Protein AF-A0A8S0RJI5-F1 (afdb_monomer_lite)

pLDDT: mean 82.36, std 12.97, range [44.94, 97.69]

Organism: NCBI:txid158383

Structure (mmCIF, N/CA/C/O backbone):
data_AF-A0A8S0RJI5-F1
#
_entry.id   AF-A0A8S0RJI5-F1
#
loop_
_atom_site.group_PDB
_atom_site.id
_atom_site.type_symbol
_atom_site.label_atom_id
_atom_site.label_alt_id
_atom_site.label_comp_id
_atom_site.label_asym_id
_atom_site.label_entity_id
_atom_site.label_seq_id
_atom_site.pdbx_PDB_ins_code
_atom_site.Cartn_x
_atom_site.Cartn_y
_atom_site.Cartn_z
_atom_site.occupancy
_atom_site.B_iso_or_equiv
_atom_site.auth_seq_id
_atom_site.auth_comp_id
_atom_site.auth_asym_id
_atom_site.auth_atom_id
_atom_site.pdbx_PDB_model_num
ATOM 1 N N . MET A 1 1 ? -27.440 -7.013 15.654 1.00 44.94 1 MET A N 1
ATOM 2 C CA . MET A 1 1 ? -27.498 -6.832 14.190 1.00 44.94 1 MET A CA 1
ATOM 3 C C . MET A 1 1 ? -26.089 -7.078 13.689 1.00 44.94 1 MET A C 1
ATOM 5 O O . MET A 1 1 ? -25.223 -6.278 14.006 1.00 44.94 1 MET A O 1
ATOM 9 N N . GLU A 1 2 ? -25.825 -8.226 13.063 1.00 57.16 2 GLU A N 1
ATOM 10 C CA . GLU A 1 2 ? -24.500 -8.490 12.492 1.00 57.16 2 GLU A CA 1
ATOM 11 C C . GLU A 1 2 ? -24.310 -7.589 11.273 1.00 57.16 2 GLU A C 1
ATOM 13 O O . GLU A 1 2 ? -25.024 -7.702 10.275 1.00 57.16 2 GLU A O 1
ATOM 18 N N . GLU A 1 3 ? -23.389 -6.638 11.380 1.00 64.38 3 GLU A N 1
ATOM 19 C CA . GLU A 1 3 ? -22.957 -5.846 10.240 1.00 64.38 3 GLU A CA 1
ATOM 20 C C . GLU A 1 3 ? -22.204 -6.800 9.307 1.00 64.38 3 GLU A C 1
ATOM 22 O O . GLU A 1 3 ? -21.148 -7.321 9.659 1.00 64.38 3 GLU A O 1
ATOM 27 N N . SER A 1 4 ? -22.789 -7.113 8.144 1.00 68.88 4 SER A N 1
ATOM 28 C CA . SER A 1 4 ? -22.176 -8.035 7.184 1.00 68.88 4 SER A CA 1
ATOM 29 C C . SER A 1 4 ? -20.737 -7.596 6.913 1.00 68.88 4 SER A C 1
ATOM 31 O O . SER A 1 4 ? -20.533 -6.449 6.503 1.00 68.88 4 SER A O 1
ATOM 33 N N . VAL A 1 5 ? -19.765 -8.485 7.132 1.00 69.06 5 VAL A N 1
ATOM 34 C CA . VAL A 1 5 ? -18.333 -8.206 6.955 1.00 69.06 5 VAL A CA 1
ATOM 35 C C . VAL A 1 5 ? -18.073 -7.874 5.487 1.00 69.06 5 VAL A C 1
ATOM 37 O O . VAL A 1 5 ? -17.904 -8.749 4.641 1.00 69.06 5 VAL A O 1
ATOM 40 N N . ARG A 1 6 ? -18.105 -6.583 5.155 1.00 82.44 6 ARG A N 1
ATOM 41 C CA . ARG A 1 6 ? -17.848 -6.075 3.807 1.00 82.44 6 ARG A CA 1
ATOM 42 C C . ARG A 1 6 ? -16.497 -5.390 3.793 1.00 82.44 6 ARG A C 1
ATOM 44 O O . ARG A 1 6 ? -16.228 -4.523 4.620 1.00 82.44 6 ARG A O 1
ATOM 51 N N . ILE A 1 7 ? -15.682 -5.747 2.803 1.00 88.12 7 ILE A N 1
ATOM 52 C CA . ILE A 1 7 ? -14.419 -5.062 2.530 1.00 88.12 7 ILE A CA 1
ATOM 53 C C . ILE A 1 7 ? -14.727 -3.590 2.256 1.00 88.12 7 ILE A C 1
ATOM 55 O O . ILE A 1 7 ? -15.496 -3.266 1.344 1.00 88.12 7 ILE A O 1
ATOM 59 N N . ARG A 1 8 ? -14.121 -2.700 3.040 1.00 89.06 8 ARG A N 1
ATOM 60 C CA . ARG A 1 8 ? -14.314 -1.254 2.892 1.00 89.06 8 ARG A CA 1
ATOM 61 C C . ARG A 1 8 ? -13.290 -0.712 1.906 1.00 89.06 8 ARG A C 1
ATOM 63 O O . ARG A 1 8 ? -12.126 -1.100 1.948 1.00 89.06 8 ARG A O 1
ATOM 70 N N . ARG A 1 9 ? -13.719 0.166 1.001 1.00 92.75 9 ARG A N 1
ATOM 71 C CA . ARG A 1 9 ? -12.844 0.814 0.018 1.00 92.75 9 ARG A CA 1
ATOM 72 C C . ARG A 1 9 ? -12.787 2.308 0.288 1.00 92.75 9 ARG A C 1
ATOM 74 O O . ARG A 1 9 ? -13.826 2.931 0.477 1.00 92.75 9 ARG A O 1
ATOM 81 N N . PHE A 1 10 ? -11.582 2.854 0.265 1.00 92.00 10 PHE A N 1
ATOM 82 C CA . PHE A 1 10 ? -11.291 4.269 0.449 1.00 92.00 10 PHE A CA 1
ATOM 83 C C . PHE A 1 10 ? -10.477 4.756 -0.748 1.00 92.00 10 PHE A C 1
ATOM 85 O O . PHE A 1 10 ? -9.663 4.003 -1.282 1.00 92.00 10 PHE A O 1
ATOM 92 N N . ASN A 1 11 ? -10.701 5.993 -1.184 1.00 91.94 11 ASN A N 1
ATOM 93 C CA . ASN A 1 11 ? -9.991 6.579 -2.329 1.00 91.94 11 ASN A CA 1
ATOM 94 C C . ASN A 1 11 ? -8.783 7.432 -1.910 1.00 91.94 11 ASN A C 1
ATOM 96 O O . ASN A 1 11 ? -8.030 7.900 -2.759 1.00 91.94 11 ASN A O 1
ATOM 100 N N . GLU A 1 12 ? -8.606 7.632 -0.606 1.00 90.00 12 GLU A N 1
ATOM 101 C CA . GLU A 1 12 ? -7.587 8.492 -0.015 1.00 90.00 12 GLU A CA 1
ATOM 102 C C . GLU A 1 12 ? -6.885 7.750 1.125 1.00 90.00 12 GLU A C 1
ATOM 104 O O . GLU A 1 12 ? -7.451 6.822 1.713 1.00 90.00 12 GLU A O 1
ATOM 109 N N . ILE A 1 13 ? -5.633 8.131 1.397 1.00 91.44 13 ILE A N 1
ATOM 110 C CA . ILE A 1 13 ? -4.878 7.607 2.539 1.00 91.44 13 ILE A CA 1
ATOM 111 C C . ILE A 1 13 ? -5.309 8.413 3.771 1.00 91.44 13 ILE A C 1
ATOM 113 O O . ILE A 1 13 ? -5.127 9.630 3.752 1.00 91.44 13 ILE A O 1
ATOM 117 N N . PRO A 1 14 ? -5.849 7.772 4.820 1.00 93.12 14 PRO A N 1
ATOM 118 C CA . PRO A 1 14 ? -6.174 8.450 6.071 1.00 93.12 14 PRO A CA 1
ATOM 119 C C . PRO A 1 14 ? -4.897 8.877 6.804 1.00 93.12 14 PRO A C 1
ATOM 121 O O . PRO A 1 14 ? -3.826 8.298 6.598 1.00 93.12 14 PRO A O 1
ATOM 124 N N . SER A 1 15 ? -5.012 9.836 7.721 1.00 94.88 15 SER A N 1
ATOM 125 C CA . SER A 1 15 ? -3.942 10.076 8.694 1.00 94.88 15 SER A CA 1
ATOM 126 C C . SER A 1 15 ? -3.738 8.853 9.607 1.00 94.88 15 SER A C 1
ATOM 128 O O . SER A 1 15 ? -4.579 7.949 9.678 1.00 94.88 15 SER A O 1
ATOM 130 N N . ALA A 1 16 ? -2.618 8.815 10.335 1.00 95.69 16 ALA A N 1
ATOM 131 C CA . ALA A 1 16 ? -2.362 7.750 11.305 1.00 95.69 16 ALA A CA 1
ATOM 132 C C . ALA A 1 16 ? -3.440 7.721 12.407 1.00 95.69 16 ALA A C 1
ATOM 134 O O . ALA A 1 16 ? -3.922 6.652 12.781 1.00 95.69 16 ALA A O 1
ATOM 135 N N . GLU A 1 17 ? -3.866 8.894 12.879 1.00 97.69 17 GLU A N 1
ATOM 136 C CA . GLU A 1 17 ? -4.909 9.046 13.895 1.00 97.69 17 GLU A CA 1
ATOM 137 C C . GLU A 1 17 ? -6.283 8.617 13.368 1.00 97.69 17 GLU A C 1
ATOM 139 O O . GLU A 1 17 ? -7.034 7.924 14.060 1.00 97.69 17 GLU A O 1
ATOM 144 N N . GLU A 1 18 ? -6.622 8.995 12.134 1.00 95.31 18 GLU A N 1
ATOM 145 C CA . GLU A 1 18 ? -7.870 8.587 11.482 1.00 95.31 18 GLU A CA 1
ATOM 146 C C . GLU A 1 18 ? -7.927 7.072 11.281 1.00 95.31 18 GLU A C 1
ATOM 148 O O . GLU A 1 18 ? -8.955 6.446 11.551 1.00 95.31 18 GLU A O 1
ATOM 153 N N . PHE A 1 19 ? -6.815 6.461 10.865 1.00 94.81 19 PHE A N 1
ATOM 154 C CA . PHE A 1 19 ? -6.719 5.012 10.734 1.00 94.81 19 PHE A CA 1
ATOM 155 C C . PHE A 1 19 ? -6.954 4.313 12.080 1.00 94.81 19 PHE A C 1
ATOM 157 O O . PHE A 1 19 ? -7.836 3.453 12.172 1.00 94.81 19 PHE A O 1
ATOM 164 N N . ALA A 1 20 ? -6.221 4.721 13.120 1.00 96.62 20 ALA A N 1
ATOM 165 C CA . ALA A 1 20 ? -6.274 4.111 14.449 1.00 96.62 20 ALA A CA 1
ATOM 166 C C . ALA A 1 20 ? -7.639 4.284 15.138 1.00 96.62 20 ALA A C 1
ATOM 168 O O . ALA A 1 20 ? -8.093 3.407 15.866 1.00 96.62 20 ALA A O 1
ATOM 169 N N . SER A 1 21 ? -8.326 5.405 14.904 1.00 95.94 21 SER A N 1
ATOM 170 C CA . SER A 1 21 ? -9.616 5.684 15.549 1.00 95.94 21 SER A CA 1
ATOM 171 C C . SER A 1 21 ? -10.824 5.155 14.771 1.00 95.94 21 SER A C 1
ATOM 173 O O . SER A 1 21 ? -11.819 4.769 15.385 1.00 95.94 21 SER A O 1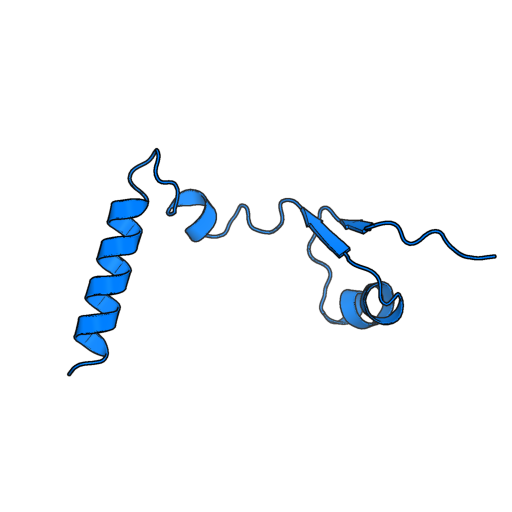
ATOM 175 N N . GLN A 1 22 ? -10.774 5.121 13.433 1.00 92.00 22 GLN A N 1
ATOM 176 C CA . GLN A 1 22 ? -11.968 4.881 12.607 1.00 92.00 22 GLN A CA 1
ATOM 177 C C . GLN A 1 22 ? -11.935 3.584 11.792 1.00 92.00 22 GLN A C 1
ATOM 179 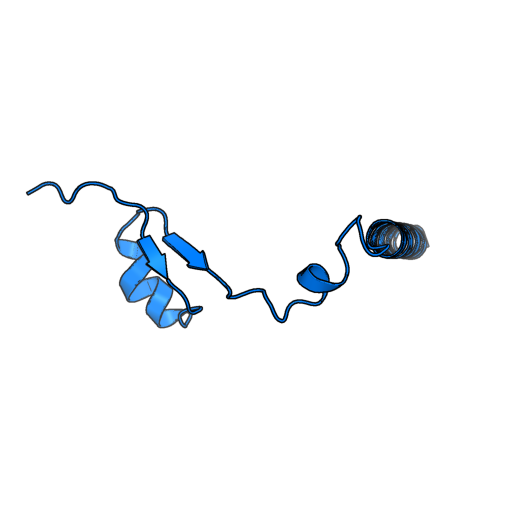O O . GLN A 1 22 ? -13.006 3.085 11.413 1.00 92.00 22 GLN A O 1
ATOM 184 N N . ILE A 1 23 ? -10.746 3.053 11.483 1.00 92.12 23 ILE A N 1
ATOM 185 C CA . ILE A 1 23 ? -10.564 1.912 10.573 1.00 92.12 23 ILE A CA 1
ATOM 186 C C . ILE A 1 23 ? -10.083 0.680 11.338 1.00 92.12 23 ILE A C 1
ATOM 188 O O . ILE A 1 23 ? -10.747 -0.354 11.268 1.00 92.12 23 ILE A O 1
ATOM 192 N N . GLU A 1 24 ? -8.995 0.797 12.099 1.00 93.81 24 GLU A N 1
ATOM 193 C CA . GLU A 1 24 ? -8.401 -0.303 12.869 1.00 93.81 24 GLU A CA 1
ATOM 194 C C . GLU A 1 24 ? -9.390 -0.977 13.847 1.00 93.81 24 GLU A C 1
ATOM 196 O O . GLU A 1 24 ? -9.529 -2.202 13.783 1.00 93.81 24 GLU A O 1
AT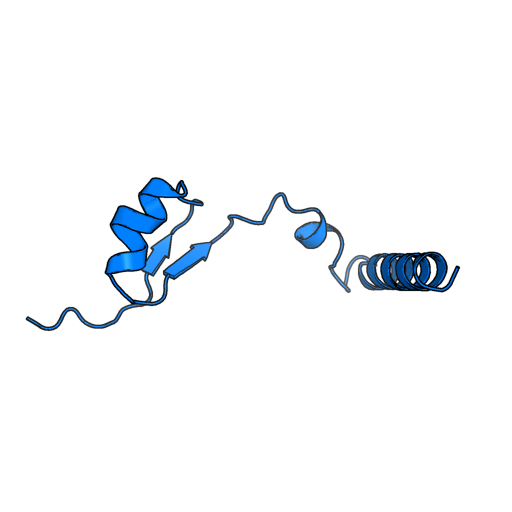OM 201 N N . PRO A 1 25 ? -10.193 -0.249 14.656 1.00 93.88 25 PRO A N 1
ATOM 202 C CA . PRO A 1 25 ? -11.077 -0.870 15.650 1.00 93.88 25 PRO A CA 1
ATOM 203 C C . PRO A 1 25 ? -12.230 -1.667 15.038 1.00 93.88 25 PRO A C 1
ATOM 205 O O . PRO A 1 25 ? -12.851 -2.487 15.712 1.00 93.88 25 PRO A O 1
ATOM 208 N N . ARG A 1 26 ? -12.537 -1.434 13.754 1.00 90.19 26 ARG A N 1
ATOM 209 C CA . ARG A 1 26 ? -13.575 -2.189 13.044 1.00 90.19 26 ARG A CA 1
ATOM 210 C C . ARG A 1 26 ? -13.151 -3.627 12.779 1.00 90.19 26 ARG A C 1
ATOM 212 O O . ARG A 1 26 ? -14.022 -4.445 12.514 1.00 90.19 26 ARG A O 1
ATOM 219 N N . ASN A 1 27 ? -11.848 -3.919 12.830 1.00 90.31 27 ASN A N 1
ATOM 220 C CA . ASN A 1 27 ? -11.287 -5.258 12.666 1.00 90.31 27 ASN A CA 1
ATOM 221 C C . ASN A 1 27 ? -11.798 -5.988 11.403 1.00 90.31 27 ASN A C 1
ATOM 223 O O . ASN A 1 27 ? -12.102 -7.180 11.417 1.00 90.31 27 ASN A O 1
ATOM 227 N N . VAL A 1 28 ? -11.928 -5.247 10.298 1.00 90.38 28 VAL A N 1
ATOM 228 C CA . VAL A 1 28 ? -12.311 -5.774 8.981 1.00 90.38 28 VAL A CA 1
ATOM 229 C C . VAL A 1 28 ? -11.350 -5.262 7.909 1.00 90.38 28 VAL A C 1
ATOM 231 O O . VAL A 1 28 ? -10.819 -4.157 8.048 1.00 90.38 28 VAL A O 1
ATOM 234 N N . PRO A 1 29 ? -11.141 -6.005 6.806 1.00 90.94 29 PRO A N 1
ATOM 235 C CA . PRO A 1 29 ? -10.250 -5.563 5.740 1.00 90.94 29 PRO A CA 1
ATOM 236 C C . PRO A 1 29 ? -10.677 -4.230 5.108 1.00 90.94 29 PRO A C 1
ATOM 238 O O . PRO A 1 29 ? -11.841 -4.029 4.738 1.00 90.94 29 PRO A O 1
ATOM 241 N N . ALA A 1 30 ? -9.697 -3.349 4.916 1.00 92.88 30 ALA A N 1
ATOM 242 C CA . ALA A 1 30 ? -9.828 -2.073 4.227 1.00 92.88 30 ALA A CA 1
ATOM 243 C C . ALA A 1 30 ? -8.882 -2.018 3.018 1.00 92.88 30 ALA A C 1
ATOM 245 O O . ALA A 1 30 ? -7.749 -2.488 3.080 1.00 92.88 30 ALA A O 1
ATOM 246 N N . VAL A 1 31 ? -9.347 -1.437 1.913 1.00 93.38 31 VAL A N 1
ATOM 247 C CA . VAL A 1 31 ? -8.577 -1.258 0.676 1.00 93.38 31 VAL A CA 1
ATOM 248 C C . VAL A 1 31 ? -8.487 0.228 0.351 1.00 93.38 31 VAL A C 1
ATOM 250 O O . VAL A 1 31 ? -9.508 0.879 0.127 1.00 93.38 31 VAL A O 1
ATOM 253 N N . PHE A 1 32 ? -7.265 0.745 0.259 1.00 93.88 32 PHE A N 1
ATOM 254 C CA . PHE A 1 32 ? -6.975 2.120 -0.148 1.00 93.88 32 PHE A CA 1
ATOM 255 C C . PHE A 1 32 ? -6.617 2.147 -1.639 1.00 93.88 32 PHE A C 1
ATOM 257 O O . PHE A 1 32 ? -5.615 1.575 -2.068 1.00 93.88 32 PHE A O 1
ATOM 264 N N . SER A 1 33 ? -7.474 2.756 -2.452 1.00 93.44 33 SER A N 1
ATOM 265 C CA . SER A 1 33 ? -7.407 2.713 -3.914 1.00 93.44 33 SER A CA 1
ATOM 266 C C . SER A 1 33 ? -6.831 4.005 -4.481 1.00 93.44 33 SER A C 1
ATOM 268 O O . SER A 1 33 ? -7.228 5.093 -4.093 1.00 93.44 33 SER A O 1
ATOM 270 N N . GLY A 1 34 ? -5.911 3.897 -5.444 1.00 89.75 34 GLY A N 1
ATOM 271 C CA . GLY A 1 34 ? -5.333 5.063 -6.134 1.00 89.75 34 GLY A CA 1
ATOM 272 C C . GLY A 1 34 ? -4.277 5.840 -5.338 1.00 89.75 34 GLY A C 1
ATOM 273 O O . GLY A 1 34 ? -3.653 6.749 -5.877 1.00 89.75 34 GLY A O 1
ATOM 274 N N . CYS A 1 35 ? -4.016 5.426 -4.105 1.00 89.50 35 CYS A N 1
ATOM 275 C CA . CYS A 1 35 ? -3.123 6.078 -3.157 1.00 89.50 35 CYS A CA 1
ATOM 276 C C . CYS A 1 35 ? -1.630 6.027 -3.531 1.00 89.50 35 CYS A C 1
ATOM 278 O O . CYS A 1 35 ? -0.848 6.872 -3.107 1.00 89.50 35 CYS A O 1
ATOM 280 N N . ILE A 1 36 ? -1.228 5.052 -4.351 1.00 88.69 36 ILE A N 1
ATOM 281 C CA . ILE A 1 36 ? 0.177 4.812 -4.721 1.00 88.69 36 ILE A CA 1
ATOM 282 C C . ILE A 1 36 ? 0.539 5.316 -6.125 1.00 88.69 36 ILE A C 1
ATOM 284 O O . ILE A 1 36 ? 1.635 5.044 -6.608 1.00 88.69 36 ILE A O 1
ATOM 288 N N . LYS A 1 37 ? -0.356 6.044 -6.810 1.00 87.75 37 LYS A N 1
ATOM 289 C CA . LYS A 1 37 ? -0.133 6.494 -8.202 1.00 87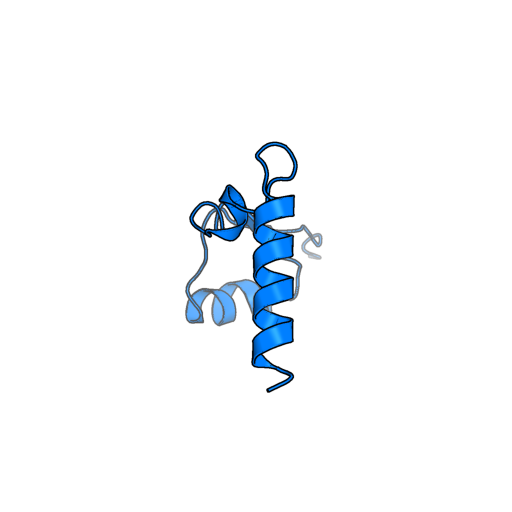.75 37 LYS A CA 1
ATOM 290 C C . LYS A 1 37 ? 1.130 7.345 -8.370 1.00 87.75 37 LYS A C 1
ATOM 292 O O . LYS A 1 37 ? 1.756 7.312 -9.422 1.00 87.75 37 LYS A O 1
ATOM 297 N N . ASN A 1 38 ? 1.517 8.068 -7.320 1.00 88.94 38 ASN A N 1
ATOM 298 C CA . ASN A 1 38 ? 2.699 8.931 -7.313 1.00 88.94 38 ASN A CA 1
ATOM 299 C C . ASN A 1 38 ? 3.992 8.183 -6.943 1.00 88.94 38 ASN A C 1
ATOM 301 O O . ASN A 1 38 ? 5.073 8.771 -6.955 1.00 88.94 38 ASN A O 1
ATOM 305 N N . TRP A 1 39 ? 3.917 6.901 -6.576 1.00 89.62 39 TRP A N 1
ATOM 306 C CA . TRP A 1 39 ? 5.102 6.132 -6.214 1.00 89.62 39 TRP A CA 1
ATOM 307 C C . TRP A 1 39 ? 5.925 5.836 -7.464 1.00 89.62 39 TRP A C 1
ATOM 309 O O . TRP A 1 39 ? 5.407 5.345 -8.465 1.00 89.62 39 TRP A O 1
ATOM 319 N N . LYS A 1 40 ? 7.244 6.055 -7.391 1.00 86.81 40 LYS A N 1
ATOM 320 C CA . LYS A 1 40 ? 8.155 5.753 -8.509 1.00 86.81 40 LYS A CA 1
ATOM 321 C C . LYS A 1 40 ? 8.005 4.303 -8.979 1.00 86.81 40 LYS A C 1
ATOM 323 O O . LYS A 1 40 ? 8.003 4.071 -10.184 1.00 86.81 40 LYS A O 1
ATOM 328 N N . ALA A 1 41 ? 7.811 3.363 -8.050 1.00 86.31 41 ALA A N 1
ATOM 329 C CA . ALA A 1 41 ? 7.571 1.952 -8.350 1.00 86.31 41 ALA A CA 1
ATOM 330 C C . ALA A 1 41 ? 6.382 1.744 -9.305 1.00 86.31 41 ALA A C 1
ATOM 332 O O . ALA A 1 41 ? 6.515 1.000 -10.268 1.00 86.31 41 ALA A O 1
ATOM 333 N N . PHE A 1 42 ? 5.272 2.470 -9.120 1.00 86.06 42 PHE A N 1
ATOM 334 C CA . PHE A 1 42 ? 4.091 2.365 -9.984 1.00 86.06 42 PHE A CA 1
ATOM 335 C C . PHE A 1 42 ? 4.413 2.679 -11.456 1.00 86.06 42 PHE A C 1
ATOM 337 O O . PHE A 1 42 ? 3.944 1.993 -12.357 1.00 86.06 42 PHE A O 1
ATOM 344 N N . SER A 1 43 ? 5.258 3.686 -11.704 1.00 86.44 43 SER A N 1
ATOM 345 C CA . SER A 1 43 ? 5.672 4.073 -13.064 1.00 86.44 43 SER A CA 1
ATOM 346 C C . SER A 1 43 ? 6.837 3.254 -13.633 1.00 86.44 43 SER A C 1
ATOM 348 O O . SER A 1 43 ? 6.914 3.051 -14.844 1.00 86.44 43 SER A O 1
ATOM 350 N N . LYS A 1 44 ? 7.758 2.810 -12.769 1.00 86.19 44 LYS A N 1
ATOM 351 C CA . LYS A 1 44 ? 9.047 2.237 -13.174 1.00 86.19 44 LYS A CA 1
ATOM 352 C C . LYS A 1 44 ? 9.087 0.717 -13.162 1.00 86.19 44 LYS A C 1
ATOM 354 O O . LYS A 1 44 ? 9.999 0.154 -13.744 1.00 86.19 44 LYS A O 1
ATOM 359 N N . TRP A 1 45 ? 8.166 0.045 -12.475 1.00 87.62 45 TRP A N 1
ATOM 360 C CA . TRP A 1 45 ? 8.150 -1.419 -12.357 1.00 87.62 45 TRP A CA 1
ATOM 361 C C . TRP A 1 45 ? 7.089 -2.035 -13.267 1.00 87.62 45 TRP A C 1
ATOM 363 O O . TRP A 1 45 ? 6.360 -2.938 -12.867 1.00 87.62 45 TRP A O 1
ATOM 373 N N . ASN A 1 46 ? 6.965 -1.523 -14.491 1.00 84.75 46 ASN A N 1
ATOM 374 C CA . ASN A 1 46 ? 6.047 -2.064 -15.481 1.00 84.75 46 ASN A CA 1
ATOM 375 C C . ASN A 1 46 ? 6.842 -2.870 -16.530 1.00 84.75 46 ASN A C 1
ATOM 377 O O . ASN A 1 46 ? 7.611 -2.298 -17.298 1.00 84.75 46 ASN A O 1
ATOM 381 N N . PRO A 1 47 ? 6.682 -4.202 -16.601 1.00 85.44 47 PRO A N 1
ATOM 382 C CA . PRO A 1 47 ? 7.411 -5.023 -17.567 1.00 85.44 47 PRO A CA 1
ATOM 383 C C . PRO A 1 47 ? 7.220 -4.582 -19.023 1.00 85.44 47 PRO A C 1
ATOM 385 O O . PRO A 1 47 ? 8.155 -4.658 -19.813 1.00 85.44 47 PRO A O 1
ATOM 388 N N . SER A 1 48 ? 6.046 -4.046 -19.366 1.00 86.88 48 SER A N 1
ATOM 389 C CA . SER A 1 48 ? 5.728 -3.600 -20.726 1.00 86.88 48 SER A CA 1
ATOM 390 C C . SER A 1 48 ? 6.441 -2.308 -21.138 1.00 86.88 48 SER A C 1
ATOM 392 O O . SER A 1 48 ? 6.418 -1.967 -22.317 1.00 86.88 48 SER A O 1
ATOM 394 N N . ASN A 1 49 ? 7.047 -1.567 -20.201 1.00 85.19 49 ASN A N 1
ATOM 395 C CA . ASN A 1 49 ? 7.768 -0.320 -20.481 1.00 85.19 49 ASN A CA 1
ATOM 396 C C . ASN A 1 49 ? 9.258 -0.367 -20.088 1.00 85.19 49 ASN A C 1
ATOM 398 O O . ASN A 1 49 ? 9.863 0.682 -19.876 1.00 85.19 49 ASN A O 1
ATOM 402 N N . GLY A 1 50 ? 9.847 -1.566 -19.990 1.00 81.31 50 GLY A N 1
ATOM 403 C CA . GLY A 1 50 ? 11.256 -1.738 -19.606 1.00 81.31 50 GLY A CA 1
ATOM 404 C C . GLY A 1 50 ? 11.496 -1.745 -18.092 1.00 81.31 50 GLY A C 1
ATOM 405 O O . GLY A 1 50 ? 12.628 -1.619 -17.631 1.00 81.31 50 GLY A O 1
ATOM 406 N N . GLY A 1 51 ? 10.450 -1.912 -17.278 1.00 84.38 51 GLY A N 1
ATOM 407 C CA . GLY A 1 51 ? 10.589 -1.944 -15.822 1.00 84.38 51 GLY A CA 1
ATOM 408 C C . GLY A 1 51 ? 11.401 -3.122 -15.275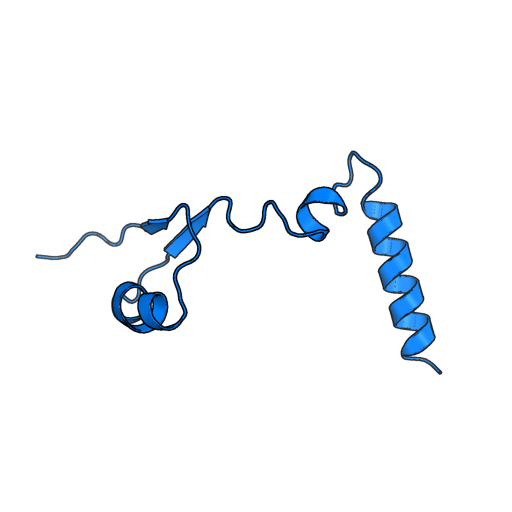 1.00 84.38 51 GLY A C 1
ATOM 409 O O . GLY A 1 51 ? 11.928 -3.027 -14.167 1.00 84.38 51 GLY A O 1
ATOM 410 N N . LEU A 1 52 ? 11.555 -4.207 -16.044 1.00 80.31 52 LEU A N 1
ATOM 411 C CA . LEU A 1 52 ? 12.438 -5.322 -15.681 1.00 80.31 52 LEU A CA 1
ATOM 412 C C . LEU A 1 52 ? 13.913 -4.896 -15.657 1.00 80.31 52 LEU A C 1
ATOM 414 O O . LEU A 1 52 ? 14.628 -5.269 -14.728 1.00 80.31 52 LEU A O 1
ATOM 418 N N . ASP A 1 53 ? 14.337 -4.038 -16.587 1.00 82.31 53 ASP A N 1
ATOM 419 C CA . ASP A 1 53 ? 15.705 -3.509 -16.621 1.00 82.31 53 ASP A CA 1
ATOM 420 C C . ASP A 1 53 ? 15.965 -2.621 -15.397 1.00 82.31 53 ASP A C 1
ATOM 422 O O . ASP A 1 53 ? 16.999 -2.726 -14.736 1.00 82.31 53 ASP A O 1
ATOM 426 N N . TYR A 1 54 ? 14.982 -1.792 -15.026 1.00 76.88 54 TYR A N 1
ATOM 427 C CA . TYR A 1 54 ? 15.061 -0.955 -13.827 1.00 76.88 54 TYR A CA 1
ATOM 428 C C . TYR A 1 54 ? 15.181 -1.785 -12.541 1.00 76.88 54 TYR A C 1
ATOM 430 O O . TYR A 1 54 ? 15.935 -1.422 -11.636 1.00 76.88 54 TYR A O 1
ATOM 438 N N . LEU A 1 55 ? 14.460 -2.906 -12.456 1.00 77.44 55 LEU A N 1
ATOM 439 C CA . LEU A 1 55 ? 14.560 -3.833 -11.331 1.00 77.44 55 LEU A CA 1
ATOM 440 C C . LEU A 1 55 ? 15.934 -4.510 -11.290 1.00 77.44 55 LEU A C 1
ATOM 442 O O . LEU A 1 55 ? 16.579 -4.499 -10.244 1.00 77.44 55 LEU A O 1
ATOM 446 N N . GLN A 1 56 ? 16.413 -5.044 -12.415 1.00 76.69 56 GLN A N 1
ATOM 447 C CA . GLN A 1 56 ? 17.709 -5.721 -12.500 1.00 76.69 56 GLN A CA 1
ATOM 448 C C . GLN A 1 56 ? 18.863 -4.807 -12.074 1.00 76.69 56 GLN A C 1
ATOM 450 O O . GLN A 1 56 ? 19.734 -5.223 -11.309 1.00 76.69 56 GLN A O 1
ATOM 455 N N . VAL A 1 57 ? 18.836 -3.544 -12.503 1.00 72.81 57 VAL A N 1
ATOM 456 C CA . VAL A 1 57 ? 19.825 -2.539 -12.099 1.00 72.81 57 VAL A CA 1
ATOM 457 C C . VAL A 1 57 ? 19.813 -2.334 -10.579 1.00 72.81 57 VAL A C 1
ATOM 459 O O . VAL A 1 57 ? 20.875 -2.356 -9.960 1.00 72.81 57 VAL A O 1
ATOM 462 N N . ILE A 1 58 ? 18.637 -2.212 -9.948 1.00 72.31 58 ILE A N 1
ATOM 463 C CA . ILE A 1 58 ? 18.525 -2.078 -8.482 1.00 72.31 58 ILE A CA 1
ATOM 464 C C . ILE A 1 58 ? 19.117 -3.293 -7.757 1.00 72.31 58 ILE A C 1
ATOM 466 O O . ILE A 1 58 ? 19.872 -3.115 -6.801 1.00 72.31 58 ILE A O 1
ATOM 470 N N . TYR A 1 59 ? 18.797 -4.513 -8.195 1.00 68.50 59 TYR A N 1
ATOM 471 C CA . TYR A 1 59 ? 19.289 -5.730 -7.541 1.00 68.50 59 TYR A CA 1
ATOM 472 C C . TYR A 1 59 ? 20.808 -5.889 -7.663 1.00 68.50 59 TYR A C 1
ATOM 474 O O . TYR A 1 59 ? 21.451 -6.287 -6.693 1.00 68.50 59 TYR A O 1
ATOM 482 N N . ILE A 1 60 ? 21.393 -5.525 -8.808 1.00 67.12 60 ILE A N 1
ATOM 483 C CA . ILE A 1 60 ? 22.849 -5.550 -9.001 1.00 67.12 60 ILE A CA 1
ATOM 484 C C . ILE A 1 60 ? 23.530 -4.521 -8.091 1.00 67.12 60 ILE A C 1
ATOM 486 O O . ILE A 1 60 ? 24.496 -4.864 -7.413 1.00 67.12 60 ILE A O 1
ATOM 490 N N . TYR A 1 61 ? 23.019 -3.286 -8.019 1.00 60.59 61 TYR A N 1
ATOM 491 C CA . TYR A 1 61 ? 23.580 -2.274 -7.119 1.00 60.59 61 TYR A CA 1
ATOM 492 C C . TYR A 1 61 ? 23.497 -2.699 -5.652 1.00 60.59 61 TYR A C 1
ATOM 494 O O . TYR A 1 61 ? 24.489 -2.586 -4.937 1.00 60.59 61 TYR A O 1
ATOM 502 N N . LEU A 1 62 ? 22.350 -3.221 -5.204 1.00 62.44 62 LEU A N 1
ATOM 503 C CA . LEU A 1 62 ? 22.203 -3.692 -3.828 1.00 62.44 62 LEU A CA 1
ATOM 504 C C . LEU A 1 62 ? 23.225 -4.793 -3.514 1.00 62.44 62 LEU A C 1
ATOM 506 O O . LEU A 1 62 ? 23.905 -4.706 -2.499 1.00 62.44 62 LEU A O 1
ATOM 510 N N . PHE A 1 63 ? 23.389 -5.765 -4.414 1.00 60.56 63 PHE A N 1
ATOM 511 C CA . PHE A 1 63 ? 24.349 -6.853 -4.242 1.00 60.56 63 PHE A CA 1
ATOM 512 C C . PHE A 1 63 ? 25.794 -6.343 -4.128 1.00 60.56 63 PHE A C 1
ATOM 514 O O . PHE A 1 63 ? 26.508 -6.736 -3.209 1.00 60.56 63 PHE A O 1
ATOM 521 N N . VAL A 1 64 ? 26.204 -5.405 -4.992 1.00 60.56 64 VAL A N 1
ATOM 522 C CA . VAL A 1 64 ? 27.557 -4.816 -4.967 1.00 60.56 64 VAL A CA 1
ATOM 523 C C . VAL A 1 64 ? 27.831 -4.064 -3.660 1.00 60.56 64 VAL A C 1
ATOM 525 O O . VAL A 1 64 ? 28.919 -4.193 -3.113 1.00 60.56 64 VAL A O 1
ATOM 528 N N . PHE A 1 65 ? 26.860 -3.320 -3.122 1.00 58.12 65 PHE A N 1
ATOM 529 C CA . PHE A 1 65 ? 27.045 -2.568 -1.873 1.00 58.12 65 PHE A CA 1
ATOM 530 C C . PHE A 1 65 ? 26.952 -3.424 -0.604 1.00 58.12 65 PHE A C 1
ATOM 532 O O . PHE A 1 65 ? 27.486 -3.026 0.424 1.00 58.12 65 PHE A O 1
ATOM 539 N N . THR A 1 66 ? 26.288 -4.582 -0.645 1.00 57.38 66 THR A N 1
ATOM 540 C CA . THR A 1 66 ? 26.196 -5.492 0.515 1.00 57.38 66 THR A CA 1
ATOM 541 C C . THR A 1 66 ? 27.332 -6.511 0.598 1.00 57.38 66 THR A C 1
ATOM 543 O O . THR A 1 66 ? 27.413 -7.252 1.574 1.00 57.38 66 THR A O 1
ATOM 546 N N . SER A 1 67 ? 28.172 -6.601 -0.434 1.00 58.56 67 SER A N 1
ATOM 547 C CA . SER A 1 67 ? 29.285 -7.558 -0.527 1.00 58.56 67 SER A CA 1
ATOM 548 C C . SER A 1 67 ? 30.671 -6.897 -0.493 1.00 58.56 67 SER A C 1
ATOM 550 O O . SER A 1 67 ? 31.662 -7.570 -0.777 1.00 58.56 67 SER A O 1
ATOM 552 N N . LEU A 1 68 ? 30.736 -5.608 -0.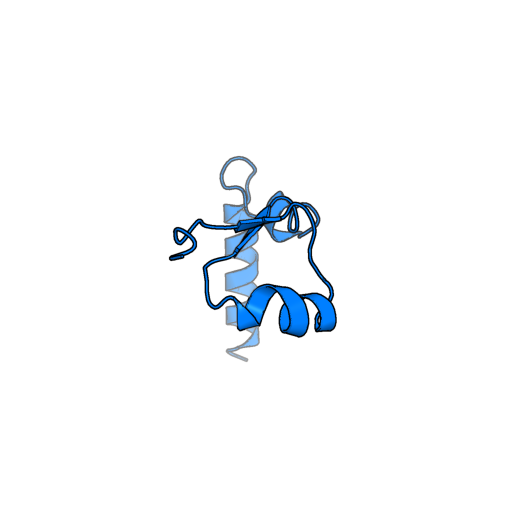142 1.00 52.62 68 LEU A N 1
ATOM 553 C CA . LEU A 1 68 ? 31.952 -4.813 0.069 1.00 52.62 68 LEU A CA 1
ATOM 554 C C . LEU A 1 68 ? 32.092 -4.412 1.540 1.00 52.62 68 LEU A C 1
ATOM 556 O O . LEU A 1 68 ? 31.059 -4.049 2.146 1.00 52.62 68 LEU A O 1
#

Secondary structure (DSSP, 8-state):
-------EEESSPPPHHHIIIIIGGG-S-EEE-STTTT-HHHHH--GGGTHHHHHHHHHHHHHHHH--

Sequence (68 aa):
MEESVRIRRFNEIPSAEEFASQIEPRNVPAVFSGCIKNWKAFSKWNPSNGGLDYLQVIYIYLFVFTSL

Foldseek 3Di:
DDPPQDAAEAQEDDDPVCCVPPPVVVVGHYHHPPHCCPPPCVVQCDVVVCNVVVVVVVVVVVVVVVVD

Radius of gyration: 18.72 Å; chains: 1; bounding box: 60×19×36 Å